Protein AF-A0A9P5HDM7-F1 (afdb_monomer)

Nearest PDB structures (foldseek):
  8rhn-assembly1_C  TM=4.130E-01  e=3.551E+00  Homo sapiens
  6kjv-assembly1_A  TM=4.583E-01  e=6.148E+00  Homo sapiens

Mean predicted aligned error: 11.59 Å

pLDDT: mean 70.24, std 13.49, range [31.69, 88.88]

Secondary structure (DSSP, 8-state):
---------HHHHHHHHHHHHHHHHHHHHHHHHHHHHGGGGSTTS-HHHHHHHIIIIIHHHHHHHHHHHHHHHHHHHHHHHHHHHHHHHH-----HHHHHHHHHHHHHHHHHHHTHHHHHHHHHHHHH-GGGHHHHHHHHHHHHHT-------

Radius of gyration: 20.77 Å; Cα contacts (8 Å, |Δi|>4): 101; chains: 1; bounding box: 46×22×73 Å

Sequence (153 aa):
MSSNQSLSQPRGLARALIPVLSTSLNVGMALGGYVTTLSFADVEYPGPAIAVWFRGFFKPGFIAVTTLGSLTLGSGLYLSYSERQRSRTKGQTGSNTASWLALAGVAFTVFHFSYGNQVLSIMDRIAADPDSAQGHMAEWINMHVCNFHAPKL

Solvent-accessible surface area (backbone atoms only — not comparable to full-atom values): 8505 Å² total; per-residue (Å²): 136,84,82,84,75,76,89,71,62,70,68,58,54,65,61,47,42,59,25,50,51,28,30,52,51,28,52,49,50,52,50,49,54,50,63,74,48,56,65,50,60,40,86,86,49,59,29,62,60,54,34,49,43,46,66,72,49,42,52,61,46,52,52,51,39,52,53,29,33,52,50,16,40,54,44,26,52,53,49,53,52,54,48,52,57,47,31,73,74,64,77,52,91,73,70,69,62,66,57,47,54,27,50,49,36,32,52,48,37,53,58,62,52,69,44,45,68,58,55,50,52,42,50,53,48,24,63,74,40,25,90,54,24,44,66,46,38,47,51,54,49,44,60,76,74,59,69,83,68,74,84,83,127

Organism: NCBI:txid595255

Structure (mmCIF, N/CA/C/O backbone):
data_AF-A0A9P5HDM7-F1
#
_entry.id   AF-A0A9P5HDM7-F1
#
loop_
_atom_site.group_PDB
_atom_site.id
_atom_site.type_symbol
_atom_site.label_atom_id
_atom_site.label_alt_id
_atom_site.label_comp_id
_atom_site.label_asym_id
_atom_site.label_entity_id
_atom_site.label_seq_id
_atom_site.pdbx_PDB_ins_code
_atom_site.Cartn_x
_atom_site.Cartn_y
_atom_site.Cartn_z
_atom_site.occupancy
_atom_site.B_iso_or_equiv
_atom_site.auth_seq_id
_atom_site.auth_comp_id
_atom_site.auth_asym_id
_atom_site.auth_atom_id
_atom_site.pdbx_PDB_model_num
ATOM 1 N N . MET A 1 1 ? -15.047 13.875 53.471 1.00 38.22 1 MET A N 1
ATOM 2 C CA . MET A 1 1 ? -15.083 12.445 53.096 1.00 38.22 1 MET A CA 1
ATOM 3 C C . MET A 1 1 ? -14.761 12.342 51.617 1.00 38.22 1 MET A C 1
ATOM 5 O O . MET A 1 1 ? -15.398 13.022 50.824 1.00 38.22 1 MET A O 1
ATOM 9 N N . SER A 1 2 ? -13.694 11.606 51.302 1.00 38.12 2 SER A N 1
ATOM 10 C CA . SER A 1 2 ? -13.031 11.565 49.997 1.00 38.12 2 SER A CA 1
ATOM 11 C C . SER A 1 2 ? -13.878 10.996 48.862 1.00 38.12 2 SER A C 1
ATOM 13 O O . SER A 1 2 ? -14.660 10.065 49.026 1.00 38.12 2 SER A O 1
ATOM 15 N N . SER A 1 3 ? -13.604 11.569 47.696 1.00 42.97 3 SER A N 1
ATOM 16 C CA . SER A 1 3 ? -13.902 11.158 46.329 1.00 42.97 3 SER A CA 1
ATOM 17 C C . SER A 1 3 ? -13.864 9.647 46.058 1.00 42.97 3 SER A C 1
ATOM 19 O O . SER A 1 3 ? -12.793 9.042 46.038 1.00 42.97 3 SER A O 1
ATOM 21 N N . ASN A 1 4 ? -15.009 9.074 45.681 1.00 39.81 4 ASN A N 1
ATOM 22 C CA . ASN A 1 4 ? -15.069 7.835 44.903 1.00 39.81 4 ASN A CA 1
ATOM 23 C C . ASN A 1 4 ? -14.878 8.171 43.414 1.00 39.81 4 ASN A C 1
ATOM 25 O O . ASN A 1 4 ? -15.837 8.242 42.646 1.00 39.81 4 ASN A O 1
ATOM 29 N N . GLN A 1 5 ? -13.630 8.403 42.996 1.00 41.22 5 GLN A N 1
ATOM 30 C CA . GLN A 1 5 ? -13.285 8.342 41.576 1.00 41.22 5 GLN A CA 1
ATOM 31 C C . GLN A 1 5 ? -13.327 6.873 41.142 1.00 41.22 5 GLN A C 1
ATOM 33 O O . GLN A 1 5 ? -12.431 6.083 41.425 1.00 41.22 5 GLN A O 1
ATOM 38 N N . SER A 1 6 ? -14.428 6.504 40.490 1.00 39.53 6 SER A N 1
ATOM 39 C CA . SER A 1 6 ? -14.627 5.216 39.829 1.00 39.53 6 SER A CA 1
ATOM 40 C C . SER A 1 6 ? -13.450 4.895 38.899 1.00 39.53 6 SER A C 1
ATOM 42 O O . SER A 1 6 ? -13.302 5.491 37.832 1.00 39.53 6 SER A O 1
ATOM 44 N N . LEU A 1 7 ? -12.650 3.902 39.293 1.00 43.38 7 LEU A N 1
ATOM 45 C CA . LEU A 1 7 ? -11.608 3.215 38.519 1.00 43.38 7 LEU A CA 1
ATOM 46 C C . LEU A 1 7 ? -12.198 2.433 37.323 1.00 43.38 7 LEU A C 1
ATOM 48 O O . LEU A 1 7 ? -12.041 1.220 37.194 1.00 43.38 7 LEU A O 1
ATOM 52 N N . SER A 1 8 ? -12.899 3.110 36.415 1.00 46.16 8 SER A N 1
ATOM 53 C CA . SER A 1 8 ? -13.502 2.503 35.217 1.00 46.16 8 SER A CA 1
ATOM 54 C C . SER A 1 8 ? -12.662 2.655 33.938 1.00 46.16 8 SER A C 1
ATOM 56 O O . SER A 1 8 ? -13.134 2.304 32.859 1.00 46.16 8 SER A O 1
ATOM 58 N N . GLN A 1 9 ? -11.412 3.121 34.031 1.00 52.66 9 GLN A N 1
ATOM 59 C CA . GLN A 1 9 ? -10.532 3.373 32.877 1.00 52.66 9 GLN A CA 1
ATOM 60 C C . GLN A 1 9 ? -9.751 2.176 32.272 1.00 52.66 9 GLN A C 1
ATOM 62 O O . GLN A 1 9 ? -9.543 2.198 31.057 1.00 52.66 9 GLN A O 1
ATOM 67 N N . PRO A 1 10 ? -9.351 1.098 32.983 1.00 52.34 10 PRO A N 1
ATOM 68 C CA . PRO A 1 10 ? -8.411 0.129 32.394 1.00 52.34 10 PRO A CA 1
ATOM 69 C C . PRO A 1 10 ? -9.029 -0.781 31.314 1.00 52.34 10 PRO A C 1
ATOM 71 O O . PRO A 1 10 ? -8.347 -1.211 30.387 1.00 52.34 10 PRO A O 1
ATOM 74 N N . ARG A 1 11 ? -10.341 -1.053 31.375 1.00 56.28 11 ARG A N 1
ATOM 75 C CA . ARG A 1 11 ? -11.011 -1.967 30.425 1.00 56.28 11 ARG A CA 1
ATOM 76 C C . ARG A 1 11 ? -11.300 -1.346 29.056 1.00 56.28 11 ARG A C 1
ATOM 78 O O . ARG A 1 11 ? -11.400 -2.089 28.086 1.00 56.28 11 ARG A O 1
ATOM 85 N N . GLY A 1 12 ? -11.478 -0.026 28.979 1.00 57.00 12 GLY A N 1
ATOM 86 C CA . GLY A 1 12 ? -11.703 0.673 27.707 1.00 57.00 12 GLY A CA 1
ATOM 87 C C . GLY A 1 12 ? -10.422 0.760 26.879 1.00 57.00 12 GLY A C 1
ATOM 88 O O . GLY A 1 12 ? -10.430 0.469 25.687 1.00 57.00 12 GLY A O 1
ATOM 89 N N . LEU A 1 13 ? -9.303 1.051 27.547 1.00 59.00 13 LEU A N 1
ATOM 90 C CA . LEU A 1 13 ? -7.994 1.203 26.915 1.00 59.00 13 LEU A CA 1
ATOM 91 C C . LEU A 1 13 ? -7.454 -0.133 26.377 1.00 59.00 13 LEU A C 1
ATOM 93 O O . LEU A 1 13 ? -7.018 -0.202 25.233 1.00 59.00 13 LEU A O 1
ATOM 97 N N . ALA A 1 14 ? -7.600 -1.222 27.142 1.00 63.47 14 ALA A N 1
ATOM 98 C CA . ALA A 1 14 ? -7.238 -2.570 26.689 1.00 63.47 14 ALA A CA 1
ATOM 99 C C . ALA A 1 14 ? -8.057 -3.042 25.471 1.00 63.47 14 ALA A C 1
ATOM 101 O O . ALA A 1 14 ? -7.555 -3.777 24.626 1.00 63.47 14 ALA A O 1
ATOM 102 N N . ARG A 1 15 ? -9.319 -2.609 25.361 1.00 64.12 15 ARG A N 1
ATOM 103 C CA . ARG A 1 15 ? -10.204 -2.954 24.241 1.00 64.12 15 ARG A CA 1
ATOM 104 C C . ARG A 1 15 ? -9.876 -2.176 22.973 1.00 64.12 15 ARG A C 1
ATOM 106 O O . ARG A 1 15 ? -9.882 -2.759 21.898 1.00 64.12 15 ARG A O 1
ATOM 113 N N . ALA A 1 16 ? -9.558 -0.890 23.096 1.00 65.88 16 ALA A N 1
ATOM 114 C CA . ALA A 1 16 ? -9.182 -0.054 21.958 1.00 65.88 16 ALA A CA 1
ATOM 115 C C . ALA A 1 16 ? -7.765 -0.349 21.429 1.00 65.88 16 ALA A C 1
ATOM 117 O O . ALA A 1 16 ? -7.443 0.043 20.311 1.00 65.88 16 ALA A O 1
ATOM 118 N N . LEU A 1 17 ? -6.931 -1.062 22.194 1.00 74.44 17 LEU A N 1
ATOM 119 C CA . LEU A 1 17 ? -5.529 -1.300 21.855 1.00 74.44 17 LEU A CA 1
ATOM 120 C C . LEU A 1 17 ? -5.345 -2.043 20.523 1.00 74.44 17 LEU A C 1
ATOM 122 O O . LEU A 1 17 ? -4.549 -1.610 19.699 1.00 74.44 17 LEU A O 1
ATOM 126 N N . ILE A 1 18 ? -6.088 -3.129 20.285 1.00 74.19 18 ILE A N 1
ATOM 127 C CA . ILE A 1 18 ? -5.939 -3.934 19.058 1.00 74.19 18 ILE A CA 1
ATOM 128 C C . ILE A 1 18 ? -6.353 -3.143 17.803 1.00 74.19 18 ILE A C 1
ATOM 130 O O . ILE A 1 18 ? -5.556 -3.092 16.862 1.00 74.19 18 ILE A O 1
ATOM 134 N N . PRO A 1 19 ? -7.528 -2.481 17.752 1.00 67.44 19 PRO A N 1
ATOM 135 C CA . PRO A 1 19 ? -7.877 -1.633 16.614 1.00 67.44 19 PRO A CA 1
ATOM 136 C C . PRO A 1 19 ? -6.886 -0.498 16.398 1.00 67.44 19 PRO A C 1
ATOM 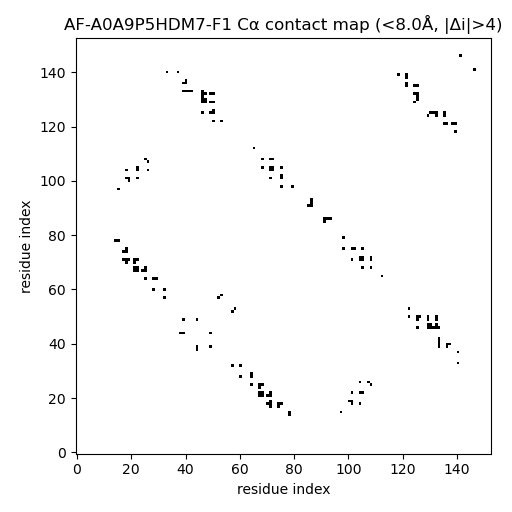138 O O . PRO A 1 19 ? -6.515 -0.237 15.261 1.00 67.44 19 PRO A O 1
ATOM 141 N N . VAL A 1 20 ? -6.432 0.161 17.469 1.00 71.31 20 VAL A N 1
ATOM 142 C CA . VAL A 1 20 ? -5.493 1.284 17.360 1.00 71.31 20 VAL A CA 1
ATOM 143 C C . VAL A 1 20 ? -4.138 0.811 16.842 1.00 71.31 20 VAL A C 1
ATOM 145 O O . VAL A 1 20 ? -3.624 1.397 15.897 1.00 71.31 20 VAL A O 1
ATOM 148 N N . LEU A 1 21 ? -3.571 -0.265 17.394 1.00 78.38 21 LEU A N 1
ATOM 149 C CA . LEU A 1 21 ? -2.285 -0.797 16.937 1.00 78.38 21 LEU A CA 1
ATOM 150 C C . LEU A 1 21 ? -2.367 -1.325 15.507 1.00 78.38 21 LEU A C 1
ATOM 152 O O . LEU A 1 21 ? -1.510 -0.992 14.696 1.00 78.38 21 LEU A O 1
ATOM 156 N N . SER A 1 22 ? -3.399 -2.109 15.183 1.00 70.31 22 SER A N 1
ATOM 157 C CA . SER A 1 22 ? -3.572 -2.627 13.823 1.00 70.31 22 SER A CA 1
ATOM 158 C C . SER A 1 22 ? -3.761 -1.492 12.816 1.00 70.31 22 SER A C 1
ATOM 160 O O . SER A 1 22 ? -3.079 -1.494 11.799 1.00 70.31 22 SER A O 1
ATOM 162 N N . THR A 1 23 ? -4.573 -0.476 13.135 1.00 70.00 23 THR A N 1
ATOM 163 C CA . THR A 1 23 ? -4.765 0.707 12.277 1.00 70.00 23 THR A CA 1
ATOM 164 C C . THR A 1 23 ? -3.456 1.464 12.081 1.00 70.00 23 THR A C 1
ATOM 166 O O . THR A 1 23 ? -3.076 1.743 10.948 1.00 70.00 23 THR A O 1
ATOM 169 N N . SER A 1 24 ? -2.748 1.777 13.169 1.00 75.12 24 SER A N 1
ATOM 170 C CA . SER A 1 24 ? -1.496 2.536 13.115 1.00 75.12 24 SER A CA 1
ATOM 171 C C . SER A 1 24 ? -0.409 1.797 12.340 1.00 75.12 24 SER A C 1
ATOM 173 O O . SER A 1 24 ? 0.287 2.410 11.536 1.00 75.12 24 SER A O 1
ATOM 175 N N . LEU A 1 25 ? -0.279 0.481 12.535 1.00 78.75 25 LEU A N 1
ATOM 176 C CA . LEU A 1 25 ? 0.659 -0.344 11.774 1.00 78.75 25 LEU A CA 1
ATOM 177 C C . LEU A 1 25 ? 0.253 -0.436 10.298 1.00 78.75 25 LEU A C 1
ATOM 179 O O . LEU A 1 25 ? 1.116 -0.346 9.428 1.00 78.75 25 LEU A O 1
ATOM 183 N N . ASN A 1 26 ? -1.045 -0.564 10.011 1.00 73.25 26 ASN A N 1
ATOM 184 C CA . ASN A 1 26 ? -1.562 -0.630 8.648 1.00 73.25 26 ASN A CA 1
ATOM 185 C C . ASN A 1 26 ? -1.269 0.667 7.872 1.00 73.25 26 ASN A C 1
ATOM 187 O O . ASN A 1 26 ? -0.684 0.634 6.792 1.00 73.25 26 ASN A O 1
ATOM 191 N N . VAL A 1 27 ? -1.596 1.821 8.466 1.00 74.44 27 VAL A N 1
ATOM 192 C CA . VAL A 1 27 ? -1.316 3.149 7.897 1.00 74.44 27 VAL A CA 1
ATOM 193 C C . VAL A 1 27 ? 0.189 3.391 7.780 1.00 74.44 27 VAL A C 1
ATOM 195 O O . VAL A 1 27 ? 0.661 3.847 6.741 1.00 74.44 27 VAL A O 1
ATOM 198 N N . GLY A 1 28 ? 0.956 3.064 8.823 1.00 78.19 28 GLY A N 1
ATOM 199 C CA . GLY A 1 28 ? 2.402 3.270 8.850 1.00 78.19 28 GLY A CA 1
ATOM 200 C C . GLY A 1 28 ? 3.134 2.483 7.764 1.00 78.19 28 GLY A C 1
ATOM 201 O O . GLY A 1 28 ? 3.975 3.046 7.068 1.00 78.19 28 GLY A O 1
ATOM 202 N N . MET A 1 29 ? 2.787 1.208 7.564 1.00 77.38 29 MET A N 1
ATOM 203 C CA . MET A 1 29 ? 3.384 0.403 6.493 1.00 77.38 29 MET A CA 1
ATOM 204 C C . MET A 1 29 ? 2.968 0.883 5.102 1.00 77.38 29 MET A C 1
ATOM 206 O O . MET A 1 29 ? 3.816 0.924 4.213 1.00 77.38 29 MET A O 1
ATOM 210 N N . ALA A 1 30 ? 1.711 1.294 4.912 1.00 76.19 30 ALA A N 1
ATOM 211 C CA . ALA A 1 30 ? 1.257 1.860 3.642 1.00 76.19 30 ALA A CA 1
ATOM 212 C C . ALA A 1 30 ? 2.019 3.153 3.287 1.00 76.19 30 ALA A C 1
ATOM 214 O O . ALA A 1 30 ? 2.514 3.297 2.169 1.00 76.19 30 ALA A O 1
ATOM 215 N N . LEU A 1 31 ? 2.186 4.062 4.255 1.00 79.00 31 LEU A N 1
ATOM 216 C CA . LEU A 1 31 ? 2.977 5.286 4.084 1.00 79.00 31 LEU A CA 1
ATOM 217 C C . LEU A 1 31 ? 4.458 4.986 3.836 1.00 79.00 31 LEU A C 1
ATOM 219 O O . LEU A 1 31 ? 5.066 5.603 2.966 1.00 79.00 31 LEU A O 1
ATOM 223 N N . GLY A 1 32 ? 5.040 4.033 4.567 1.00 79.31 32 GLY A N 1
ATOM 224 C CA . GLY A 1 32 ? 6.428 3.614 4.367 1.00 79.31 32 GLY A CA 1
ATOM 225 C C . GLY A 1 32 ? 6.664 3.044 2.967 1.00 79.31 32 GLY A C 1
ATOM 226 O O . GLY A 1 32 ? 7.621 3.432 2.295 1.00 79.31 32 GLY A O 1
ATOM 227 N N . GLY A 1 33 ? 5.757 2.187 2.491 1.00 78.56 33 GLY A N 1
ATOM 228 C CA . GLY A 1 33 ? 5.767 1.684 1.116 1.00 78.56 33 GLY A CA 1
ATOM 229 C C . GLY A 1 33 ? 5.724 2.824 0.099 1.00 78.56 33 GLY A C 1
ATOM 230 O O . GLY A 1 33 ? 6.560 2.876 -0.791 1.00 78.56 33 GLY A O 1
ATOM 231 N N . TYR A 1 34 ? 4.834 3.797 0.294 1.00 76.62 34 TYR A N 1
ATOM 232 C CA . TYR A 1 34 ? 4.743 4.972 -0.572 1.00 76.62 34 TYR A CA 1
ATOM 233 C C . TYR A 1 34 ? 6.031 5.802 -0.614 1.00 76.62 34 TYR A C 1
ATOM 235 O O . TYR A 1 34 ? 6.589 6.029 -1.688 1.00 76.62 34 TYR A O 1
ATOM 243 N N . VAL A 1 35 ? 6.554 6.199 0.548 1.00 79.56 35 VAL A N 1
ATOM 244 C CA . VAL A 1 35 ? 7.764 7.031 0.635 1.00 79.56 35 VAL A CA 1
ATOM 245 C C . VAL A 1 35 ? 8.971 6.338 0.003 1.00 79.56 35 VAL A C 1
ATOM 247 O O . VAL A 1 35 ? 9.741 6.983 -0.703 1.00 79.56 35 VAL A O 1
ATOM 250 N N . THR A 1 36 ? 9.123 5.027 0.207 1.00 78.44 36 THR A N 1
ATOM 251 C CA . THR A 1 36 ? 10.251 4.260 -0.356 1.00 78.44 36 THR A CA 1
ATOM 252 C C . THR A 1 36 ? 10.207 4.129 -1.877 1.00 78.44 36 THR A C 1
ATOM 254 O O . THR A 1 36 ? 11.251 3.959 -2.497 1.00 78.44 36 THR A O 1
ATOM 257 N N . THR A 1 37 ? 9.027 4.251 -2.482 1.00 78.69 37 THR A N 1
ATOM 258 C CA . THR A 1 37 ? 8.838 4.155 -3.938 1.00 78.69 37 THR A CA 1
ATOM 259 C C . THR A 1 37 ? 8.835 5.494 -4.671 1.00 78.69 37 THR A C 1
ATOM 261 O O . THR A 1 37 ? 8.829 5.499 -5.899 1.00 78.69 37 THR A O 1
ATOM 264 N N . LEU A 1 38 ? 8.853 6.631 -3.965 1.00 78.06 38 LEU A N 1
ATOM 265 C CA . LEU A 1 38 ? 8.826 7.960 -4.596 1.00 78.06 38 LEU A CA 1
ATOM 266 C C . LEU A 1 38 ? 9.985 8.169 -5.578 1.00 78.06 38 LEU A C 1
ATOM 268 O O . LEU A 1 38 ? 9.797 8.740 -6.647 1.00 78.06 38 LEU A O 1
ATOM 272 N N . SER A 1 39 ? 11.171 7.669 -5.237 1.00 79.62 39 SER A N 1
ATOM 273 C CA . SER A 1 39 ? 12.368 7.746 -6.079 1.00 79.62 39 SER A CA 1
ATOM 274 C C . SER A 1 39 ? 12.272 6.917 -7.361 1.00 79.62 39 SER A C 1
ATOM 276 O O . SER A 1 39 ? 13.024 7.169 -8.294 1.00 79.62 39 SER A O 1
ATOM 278 N N . PHE A 1 40 ? 11.341 5.965 -7.457 1.00 83.00 40 PHE A N 1
ATOM 279 C CA . PHE A 1 40 ? 11.134 5.179 -8.680 1.00 83.00 40 PHE A CA 1
ATOM 280 C C . PHE A 1 40 ? 10.393 5.955 -9.777 1.00 83.00 40 PHE A C 1
ATOM 282 O O . PHE A 1 40 ? 10.258 5.453 -10.890 1.00 83.00 40 PHE A O 1
ATOM 289 N N . ALA A 1 41 ? 9.906 7.163 -9.475 1.00 71.62 41 ALA A N 1
ATOM 290 C CA . ALA A 1 41 ? 9.402 8.091 -10.482 1.00 71.62 41 ALA A CA 1
ATOM 291 C C . ALA A 1 41 ? 10.527 8.744 -11.304 1.00 71.62 41 ALA A C 1
ATOM 293 O O . ALA A 1 41 ? 10.247 9.341 -12.343 1.00 71.62 41 ALA A O 1
ATOM 294 N N . ASP A 1 42 ? 11.777 8.661 -10.840 1.00 79.00 42 ASP A N 1
ATOM 295 C CA . ASP A 1 42 ? 12.931 9.170 -11.568 1.00 79.00 42 ASP A CA 1
ATOM 296 C C . ASP A 1 42 ? 13.233 8.278 -12.782 1.00 79.00 42 ASP A C 1
ATOM 298 O O . ASP A 1 42 ? 13.375 7.058 -12.663 1.00 79.00 42 ASP A O 1
ATOM 302 N N . VAL A 1 43 ? 13.338 8.899 -13.957 1.00 76.88 43 VAL A N 1
ATOM 303 C CA . VAL A 1 43 ? 13.659 8.221 -15.221 1.00 76.88 43 VAL A CA 1
ATOM 304 C C . VAL A 1 43 ? 15.076 7.656 -15.239 1.00 76.88 43 VAL A C 1
ATOM 306 O O . VAL A 1 43 ? 15.350 6.733 -16.002 1.00 76.88 43 VAL A O 1
ATOM 309 N N . GLU A 1 44 ? 15.965 8.170 -14.387 1.00 83.00 44 GLU A N 1
ATOM 310 C CA . GLU A 1 44 ? 17.321 7.650 -14.223 1.00 83.00 44 GLU A CA 1
ATOM 311 C C . GLU A 1 44 ? 17.356 6.364 -13.382 1.00 83.00 44 GLU A C 1
ATOM 313 O O . GLU A 1 44 ? 18.342 5.621 -13.416 1.00 83.00 44 GLU A O 1
ATOM 318 N N . TYR A 1 45 ? 16.282 6.056 -12.643 1.00 81.88 45 TYR A N 1
ATOM 319 C CA . TYR A 1 45 ? 16.216 4.843 -11.837 1.00 81.88 45 TYR A CA 1
ATOM 320 C C . TYR A 1 45 ? 15.972 3.620 -12.733 1.00 81.88 45 TYR A C 1
ATOM 322 O O . TYR A 1 45 ? 14.994 3.602 -13.476 1.00 81.88 45 TYR A O 1
ATOM 330 N N . PRO A 1 46 ? 16.793 2.558 -12.679 1.00 85.81 46 PRO A N 1
ATOM 331 C CA . PRO A 1 46 ? 16.666 1.434 -13.602 1.00 85.81 46 PRO A CA 1
ATOM 332 C C . PRO A 1 46 ? 15.394 0.612 -13.346 1.00 85.81 46 PRO A C 1
ATOM 334 O O . PRO A 1 46 ? 15.190 0.067 -12.258 1.00 85.81 46 PRO A O 1
ATOM 337 N N . GLY A 1 47 ? 14.579 0.440 -14.388 1.00 84.62 47 GLY A N 1
ATOM 338 C CA . GLY A 1 47 ? 13.334 -0.336 -14.362 1.00 84.62 47 GLY A CA 1
ATOM 339 C C . GLY A 1 47 ? 13.463 -1.768 -13.811 1.00 84.62 47 GLY A C 1
ATOM 340 O O . GLY A 1 47 ? 12.660 -2.170 -12.963 1.00 84.62 47 GLY A O 1
ATOM 341 N N . PRO A 1 48 ? 14.519 -2.533 -14.154 1.00 87.50 48 PRO A N 1
ATOM 342 C CA . PRO A 1 48 ? 14.763 -3.843 -13.550 1.00 87.50 48 PRO A CA 1
ATOM 343 C C . PRO A 1 48 ? 14.921 -3.819 -12.021 1.00 87.50 48 PRO A C 1
ATOM 345 O O . PRO A 1 48 ? 14.489 -4.756 -11.347 1.00 87.50 48 PRO A O 1
ATOM 348 N N . ALA A 1 49 ? 15.491 -2.753 -11.444 1.00 84.88 49 ALA A N 1
ATOM 349 C CA . ALA A 1 49 ? 15.607 -2.616 -9.990 1.00 84.88 49 ALA A CA 1
ATOM 350 C C . ALA A 1 49 ? 14.238 -2.377 -9.336 1.00 84.88 49 ALA A C 1
ATOM 352 O O . ALA A 1 49 ? 13.954 -2.943 -8.278 1.00 84.88 49 ALA A O 1
ATOM 353 N N . ILE A 1 50 ? 13.362 -1.620 -10.006 1.00 84.31 50 ILE A N 1
ATOM 354 C CA . ILE A 1 50 ? 11.965 -1.421 -9.598 1.00 84.31 50 ILE A CA 1
ATOM 355 C C . ILE A 1 50 ? 11.238 -2.776 -9.584 1.00 84.31 50 ILE A C 1
ATOM 357 O O . ILE A 1 50 ? 10.628 -3.148 -8.580 1.00 84.31 50 ILE A O 1
ATOM 361 N N . ALA A 1 51 ? 11.373 -3.577 -10.646 1.00 84.69 51 ALA A N 1
ATOM 362 C CA . ALA A 1 51 ? 10.759 -4.905 -10.731 1.00 84.69 51 ALA A CA 1
ATOM 363 C C . ALA A 1 51 ? 11.247 -5.869 -9.626 1.00 84.69 51 ALA A C 1
ATOM 365 O O . ALA A 1 51 ? 10.444 -6.600 -9.030 1.00 84.69 51 ALA A O 1
ATOM 366 N N . VAL A 1 52 ? 12.548 -5.857 -9.309 1.00 86.06 52 VAL A N 1
ATOM 367 C CA . VAL A 1 52 ? 13.120 -6.639 -8.197 1.00 86.06 52 VAL A CA 1
ATOM 368 C C . VAL A 1 52 ? 12.553 -6.181 -6.857 1.00 86.06 52 VAL A C 1
ATOM 370 O O . VAL A 1 52 ? 12.164 -7.023 -6.045 1.00 86.06 52 VAL A O 1
ATOM 373 N N . TRP A 1 53 ? 12.442 -4.871 -6.635 1.00 85.31 53 TRP A N 1
ATOM 374 C CA . TRP A 1 53 ? 11.852 -4.333 -5.415 1.00 85.31 53 TRP A CA 1
ATOM 375 C C . TRP A 1 53 ? 10.390 -4.769 -5.251 1.00 85.31 53 TRP A C 1
ATOM 377 O O . TRP A 1 53 ? 10.006 -5.257 -4.185 1.00 85.31 53 TRP A O 1
ATOM 387 N N . PHE A 1 54 ? 9.580 -4.711 -6.315 1.00 79.56 54 PHE A N 1
ATOM 388 C CA . PHE A 1 54 ? 8.185 -5.160 -6.250 1.00 79.56 54 PHE A CA 1
ATOM 389 C C . PHE A 1 54 ? 8.053 -6.653 -5.942 1.00 79.56 54 PHE A C 1
ATOM 391 O O . PHE A 1 54 ? 7.191 -7.068 -5.161 1.00 79.56 54 PHE A O 1
ATOM 398 N N . ARG A 1 55 ? 8.917 -7.486 -6.525 1.00 77.88 55 ARG A N 1
ATOM 399 C CA . ARG A 1 55 ? 8.911 -8.925 -6.240 1.00 77.88 55 ARG A CA 1
ATOM 400 C C . ARG A 1 55 ? 9.388 -9.239 -4.822 1.00 77.88 55 ARG A C 1
ATOM 402 O O . ARG A 1 55 ? 8.763 -10.063 -4.161 1.00 77.88 55 ARG A O 1
ATOM 409 N N . GLY A 1 56 ? 10.471 -8.606 -4.377 1.00 76.06 56 GLY A N 1
ATOM 410 C CA . GLY A 1 56 ? 11.146 -8.931 -3.118 1.00 76.06 56 GLY A CA 1
ATOM 411 C C . GLY A 1 56 ? 10.544 -8.270 -1.879 1.00 76.06 56 GLY A C 1
ATOM 412 O O . GLY A 1 56 ? 10.496 -8.893 -0.824 1.00 76.06 56 GLY A O 1
ATOM 413 N N . PHE A 1 57 ? 10.060 -7.034 -2.001 1.00 71.94 57 PHE A N 1
ATOM 414 C CA . PHE A 1 57 ? 9.631 -6.216 -0.863 1.00 71.94 57 PHE A CA 1
ATOM 415 C C . PHE A 1 57 ? 8.141 -5.888 -0.899 1.00 71.94 57 PHE A C 1
ATOM 417 O O . PHE A 1 57 ? 7.467 -5.993 0.128 1.00 71.94 57 PHE A O 1
ATOM 424 N N . PHE A 1 58 ? 7.592 -5.571 -2.073 1.00 73.19 58 PHE A N 1
ATOM 425 C CA . PHE A 1 58 ? 6.185 -5.190 -2.159 1.00 73.19 58 PHE A CA 1
ATOM 426 C C . PHE A 1 58 ? 5.231 -6.363 -1.924 1.00 73.19 58 PHE A C 1
ATOM 428 O O . PHE A 1 58 ? 4.293 -6.209 -1.153 1.00 73.19 58 PHE A O 1
ATOM 435 N N . LYS A 1 59 ? 5.443 -7.544 -2.529 1.00 72.06 59 LYS A N 1
ATOM 436 C CA . LYS A 1 59 ? 4.535 -8.696 -2.323 1.00 72.06 59 LYS A CA 1
ATOM 437 C C . LYS A 1 59 ? 4.393 -9.092 -0.841 1.00 72.06 59 LYS A C 1
ATOM 439 O O . LYS A 1 59 ? 3.255 -9.190 -0.376 1.00 72.06 59 LYS A O 1
ATOM 444 N N . PRO A 1 60 ? 5.484 -9.273 -0.069 1.00 76.94 60 PRO A N 1
ATOM 445 C CA . PRO A 1 60 ? 5.377 -9.509 1.371 1.00 76.94 60 PRO A CA 1
ATOM 446 C C . PRO A 1 60 ? 4.709 -8.347 2.118 1.00 76.94 60 PRO A C 1
ATOM 448 O O . PRO A 1 60 ? 3.868 -8.582 2.986 1.00 76.94 60 PRO A O 1
ATOM 451 N N . GLY A 1 61 ? 5.032 -7.100 1.750 1.00 74.12 61 GLY A N 1
ATOM 452 C CA . GLY A 1 61 ? 4.406 -5.904 2.315 1.00 74.12 61 GLY A CA 1
ATOM 453 C C . GLY A 1 61 ? 2.895 -5.869 2.084 1.00 74.12 61 GLY A C 1
ATOM 454 O O . GLY A 1 61 ? 2.134 -5.677 3.026 1.00 74.12 61 GLY A O 1
ATOM 455 N N . PHE A 1 62 ? 2.440 -6.155 0.866 1.00 74.81 62 PHE A N 1
ATOM 456 C CA . PHE A 1 62 ? 1.028 -6.213 0.503 1.00 74.81 62 PHE A CA 1
ATOM 457 C C . PHE A 1 62 ? 0.270 -7.247 1.341 1.00 74.81 62 PHE A C 1
ATOM 459 O O . PHE A 1 62 ? -0.805 -6.951 1.860 1.00 74.81 62 PHE A O 1
ATOM 466 N N . ILE A 1 63 ? 0.846 -8.436 1.549 1.00 79.06 63 ILE A N 1
ATOM 467 C CA . ILE A 1 63 ? 0.264 -9.468 2.422 1.00 79.06 63 ILE A CA 1
ATOM 468 C C . ILE A 1 63 ? 0.169 -8.966 3.871 1.00 79.06 63 ILE A C 1
ATOM 470 O O . ILE A 1 63 ? -0.867 -9.146 4.517 1.00 79.06 63 ILE A O 1
ATOM 474 N N . ALA A 1 64 ? 1.218 -8.317 4.382 1.00 76.06 64 ALA A N 1
ATOM 475 C CA . ALA A 1 64 ? 1.248 -7.787 5.743 1.00 76.06 64 ALA A CA 1
ATOM 476 C C . ALA A 1 64 ? 0.195 -6.686 5.958 1.00 76.06 64 ALA A C 1
ATOM 478 O O . ALA A 1 64 ? -0.598 -6.776 6.896 1.00 76.06 64 ALA A O 1
ATOM 479 N N . VAL A 1 65 ? 0.130 -5.694 5.062 1.00 72.00 65 VAL A N 1
ATOM 480 C CA . VAL A 1 65 ? -0.875 -4.617 5.095 1.00 72.00 65 VAL A CA 1
ATOM 481 C C . VAL A 1 65 ? -2.275 -5.240 4.971 1.00 72.00 65 VAL A C 1
ATOM 483 O O . VAL A 1 65 ? -3.161 -4.900 5.746 1.00 72.00 65 VAL A O 1
ATOM 486 N N . THR A 1 66 ? -2.496 -6.219 4.079 1.00 73.75 66 THR A N 1
ATOM 487 C CA . THR A 1 66 ? -3.815 -6.883 3.908 1.00 73.75 66 THR A CA 1
ATOM 488 C C . THR A 1 66 ? -4.253 -7.621 5.169 1.00 73.75 66 THR A C 1
ATOM 490 O O . THR A 1 66 ? -5.415 -7.548 5.584 1.00 73.75 66 THR A O 1
ATOM 493 N N . THR A 1 67 ? -3.314 -8.310 5.816 1.00 79.25 67 THR A N 1
ATOM 494 C CA . THR A 1 67 ? -3.561 -9.041 7.063 1.00 79.25 67 THR A CA 1
ATOM 495 C C . THR A 1 67 ? -3.915 -8.076 8.191 1.00 79.25 67 THR A C 1
ATOM 497 O O . THR A 1 67 ? -4.919 -8.268 8.879 1.00 79.25 67 THR A O 1
ATOM 500 N N . LEU A 1 68 ? -3.139 -7.000 8.357 1.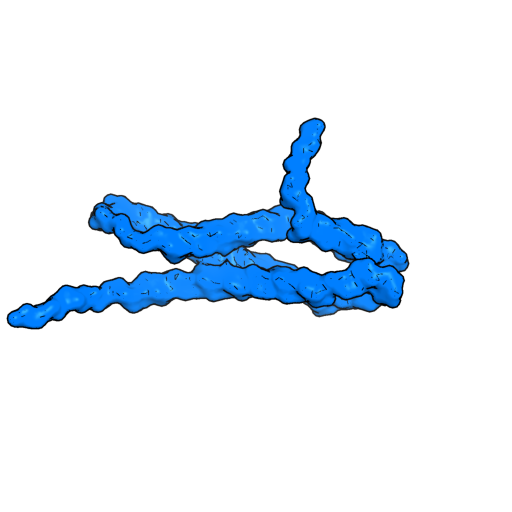00 74.81 68 LEU A N 1
ATOM 501 C CA . LEU A 1 68 ? -3.419 -5.974 9.360 1.00 74.81 68 LEU A CA 1
ATOM 502 C C . LEU A 1 68 ? -4.728 -5.245 9.084 1.00 74.81 68 LEU A C 1
ATOM 504 O O . LEU A 1 68 ? -5.507 -5.059 10.010 1.00 74.81 68 LEU A O 1
ATOM 508 N N . GLY A 1 69 ? -5.008 -4.904 7.828 1.00 70.44 69 GLY A N 1
ATOM 509 C CA . GLY A 1 69 ? -6.275 -4.320 7.414 1.00 70.44 69 GLY A CA 1
ATOM 510 C C . GLY A 1 69 ? -7.462 -5.211 7.770 1.00 70.44 69 GLY A C 1
ATOM 511 O O . GLY A 1 69 ? -8.433 -4.745 8.363 1.00 70.44 69 GLY A O 1
ATOM 512 N N . SER A 1 70 ? -7.364 -6.514 7.505 1.00 77.25 70 SER A N 1
ATOM 513 C CA . SER A 1 70 ? -8.398 -7.488 7.881 1.00 77.25 70 SER A CA 1
ATOM 514 C C . SER A 1 70 ? -8.602 -7.547 9.400 1.00 77.25 70 SER A C 1
ATOM 516 O O . SER A 1 70 ? -9.739 -7.572 9.876 1.00 77.25 70 SER A O 1
ATOM 518 N N . LEU A 1 71 ? -7.515 -7.498 10.178 1.00 76.81 71 LEU A N 1
ATOM 519 C CA . LEU A 1 71 ? -7.570 -7.430 11.641 1.00 76.81 71 LEU A CA 1
ATOM 520 C C . LEU A 1 71 ? -8.176 -6.111 12.138 1.00 76.81 71 LEU A C 1
ATOM 522 O O . LEU A 1 71 ? -8.988 -6.127 13.0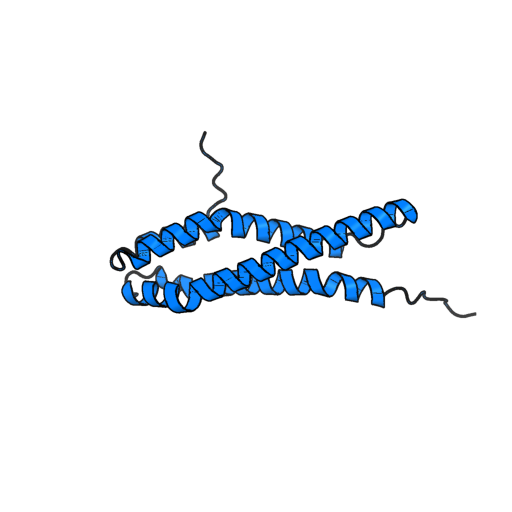64 1.00 76.81 71 LEU A O 1
ATOM 526 N N . THR A 1 72 ? -7.835 -4.977 11.525 1.00 70.25 72 THR A N 1
ATOM 527 C CA . THR A 1 72 ? -8.421 -3.662 11.818 1.00 70.25 72 THR A CA 1
ATOM 528 C C . THR A 1 72 ? -9.919 -3.660 11.542 1.00 70.25 72 THR A C 1
ATOM 530 O O . THR A 1 72 ? -10.696 -3.245 12.401 1.00 70.25 72 THR A O 1
ATOM 533 N N . LEU A 1 73 ? -10.338 -4.188 10.390 1.00 70.75 73 LEU A N 1
ATOM 534 C CA . LEU A 1 73 ? -11.744 -4.313 10.016 1.00 70.75 73 LEU A CA 1
ATOM 535 C C . LEU A 1 73 ? -12.507 -5.193 11.003 1.00 70.75 73 LEU A C 1
ATOM 537 O O . LEU A 1 73 ? -13.500 -4.752 11.581 1.00 70.75 73 LEU A O 1
ATOM 541 N N . GLY A 1 74 ? -12.024 -6.413 11.241 1.00 75.19 74 GLY A N 1
ATOM 542 C CA . GLY A 1 74 ? -12.678 -7.363 12.136 1.00 75.19 74 GLY A CA 1
ATOM 543 C C . GLY A 1 74 ? -12.766 -6.847 13.573 1.00 75.19 74 GLY A C 1
ATOM 544 O O . GLY A 1 74 ? -13.841 -6.866 14.176 1.00 75.19 74 GLY A O 1
ATOM 545 N N . SER A 1 75 ? -11.659 -6.332 14.118 1.00 72.69 75 SER A N 1
ATOM 546 C CA . SER A 1 75 ? -11.620 -5.820 15.493 1.00 72.69 75 SER A CA 1
ATOM 547 C C . SER A 1 75 ? -12.425 -4.530 15.663 1.00 72.69 75 SER A C 1
ATOM 549 O O . SER A 1 75 ? -13.150 -4.400 16.649 1.00 72.69 75 SER A O 1
ATOM 551 N N . GLY A 1 76 ? -12.365 -3.610 14.696 1.00 68.19 76 GLY A N 1
ATOM 552 C CA . GLY A 1 76 ? -13.133 -2.366 14.696 1.00 68.19 76 GLY A CA 1
ATOM 553 C C . GLY A 1 76 ? -14.641 -2.606 14.615 1.00 68.19 76 GLY A C 1
ATOM 554 O O . GLY A 1 76 ? -15.397 -2.040 15.408 1.00 68.19 76 GLY A O 1
ATOM 555 N N . LEU A 1 77 ? -15.087 -3.496 13.720 1.00 72.56 77 LEU A N 1
ATOM 556 C CA . LEU A 1 77 ? -16.499 -3.875 13.600 1.00 72.56 77 LEU A CA 1
ATOM 557 C C . LEU A 1 77 ? -17.006 -4.586 14.858 1.00 72.56 77 LEU A C 1
ATOM 559 O O . LEU A 1 77 ? -18.078 -4.246 15.363 1.00 72.56 77 LEU A O 1
ATOM 563 N N . TYR A 1 78 ? -16.227 -5.525 15.401 1.00 74.50 78 TYR A N 1
ATOM 564 C CA . TYR A 1 78 ? -16.570 -6.221 16.640 1.00 74.50 78 TYR A CA 1
ATOM 565 C C . TYR A 1 78 ? -16.723 -5.249 17.817 1.00 74.50 78 TYR A C 1
ATOM 567 O O . TYR A 1 78 ? -17.713 -5.304 18.551 1.00 74.50 78 TYR A O 1
ATOM 575 N N . LEU A 1 79 ? -15.780 -4.315 17.976 1.00 70.75 79 LEU A N 1
ATOM 576 C CA . LEU A 1 79 ? -15.836 -3.318 19.041 1.00 70.75 79 LEU A CA 1
ATOM 577 C C . LEU A 1 79 ? -17.018 -2.374 18.885 1.00 70.75 79 LEU A C 1
ATOM 579 O O . LEU A 1 79 ? -17.774 -2.223 19.845 1.00 70.75 79 LEU A O 1
ATOM 583 N N . SER A 1 80 ? -17.245 -1.844 17.682 1.00 68.00 80 SER A N 1
ATOM 584 C CA . SER A 1 80 ? -18.391 -0.977 17.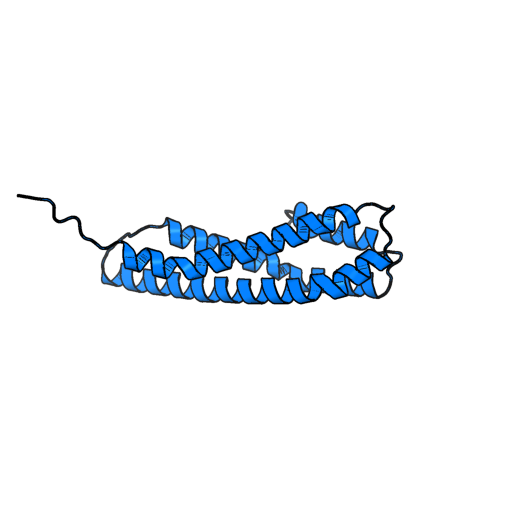397 1.00 68.00 80 SER A CA 1
ATOM 585 C C . SER A 1 80 ? -19.726 -1.679 17.677 1.00 68.00 80 SER A C 1
ATOM 587 O O . SER A 1 80 ? -20.623 -1.105 18.301 1.00 68.00 80 SER A O 1
ATOM 589 N N . TYR A 1 81 ? -19.855 -2.954 17.294 1.00 71.56 81 TYR A N 1
ATOM 590 C CA . TYR A 1 81 ? -21.043 -3.754 17.587 1.00 71.56 81 TYR A CA 1
ATOM 591 C C . TYR A 1 81 ? -21.228 -3.981 19.096 1.00 71.56 81 TYR A C 1
ATOM 593 O O . TYR A 1 81 ? -22.327 -3.796 19.628 1.00 71.56 81 TYR A O 1
ATOM 601 N N . SER A 1 82 ? -20.147 -4.322 19.806 1.00 71.12 82 SER A N 1
ATOM 602 C CA . SER A 1 82 ? -20.173 -4.558 21.254 1.00 71.12 82 SER A CA 1
ATOM 603 C C . SER A 1 82 ? -20.508 -3.295 22.060 1.00 71.12 82 SER A C 1
ATOM 605 O O . SER A 1 82 ? -21.245 -3.365 23.047 1.00 71.12 82 SER A O 1
ATOM 607 N N . GLU A 1 83 ? -20.025 -2.125 21.627 1.00 68.75 83 GLU A N 1
ATOM 608 C CA . GLU A 1 83 ? -20.354 -0.833 22.231 1.00 68.75 83 GLU A CA 1
ATOM 609 C C . GLU A 1 83 ? -21.807 -0.454 21.967 1.00 68.75 83 GLU A C 1
ATOM 611 O O . GLU A 1 83 ? -22.510 -0.101 22.913 1.00 68.75 83 GLU A O 1
ATOM 616 N N . ARG A 1 84 ? -22.310 -0.631 20.735 1.00 67.75 84 ARG A N 1
ATOM 617 C CA . ARG A 1 84 ? -23.728 -0.392 20.416 1.00 67.75 84 ARG A CA 1
ATOM 618 C C . ARG A 1 84 ? -24.663 -1.235 21.275 1.00 67.75 84 ARG A C 1
ATOM 620 O O . ARG A 1 84 ? -25.619 -0.688 21.820 1.00 67.75 84 ARG A O 1
ATOM 627 N N . GLN A 1 85 ? -24.399 -2.534 21.438 1.00 65.81 85 GLN A N 1
ATOM 628 C CA . GLN A 1 85 ? -25.225 -3.380 22.308 1.00 65.81 85 GLN A CA 1
ATOM 629 C C . GLN A 1 85 ? -25.217 -2.888 23.760 1.00 65.81 85 GLN A C 1
ATOM 631 O O . GLN A 1 85 ? -26.268 -2.855 24.404 1.00 65.81 85 GLN A O 1
ATOM 636 N N . ARG A 1 86 ? -24.055 -2.450 24.259 1.00 64.12 86 ARG A N 1
ATOM 637 C CA . ARG A 1 86 ? -23.872 -2.006 25.645 1.00 64.12 86 ARG A CA 1
ATOM 638 C C . ARG A 1 86 ? -24.477 -0.632 25.923 1.00 64.12 86 ARG A C 1
ATOM 640 O O . ARG A 1 86 ? -25.091 -0.449 26.970 1.00 64.12 86 ARG A O 1
ATOM 647 N N . SER A 1 87 ? -24.354 0.317 24.998 1.00 60.53 87 SER A N 1
ATOM 648 C CA . SER A 1 87 ? -25.021 1.622 25.088 1.00 60.53 87 SER A CA 1
ATOM 649 C C . SER A 1 87 ? -26.540 1.472 25.043 1.00 60.53 87 SER A C 1
ATOM 651 O O . SER A 1 87 ? -27.236 2.167 25.779 1.00 60.53 87 SER A O 1
ATOM 653 N N . ARG A 1 88 ? -27.054 0.495 24.282 1.00 59.84 88 ARG A N 1
ATOM 654 C CA . ARG A 1 88 ? -28.484 0.156 24.249 1.00 59.84 88 ARG A CA 1
ATOM 655 C C . ARG A 1 88 ? -28.990 -0.454 25.565 1.00 59.84 88 ARG A C 1
ATOM 657 O O . ARG A 1 88 ? -30.146 -0.249 25.906 1.00 59.84 88 ARG A O 1
ATOM 664 N N . THR A 1 89 ? -28.136 -1.160 26.316 1.00 58.53 89 THR A N 1
ATOM 665 C CA . THR A 1 89 ? -28.480 -1.742 27.633 1.00 58.53 89 THR A CA 1
ATOM 666 C C . THR A 1 89 ? -28.221 -0.813 28.819 1.00 58.53 89 THR A C 1
ATOM 668 O O . THR A 1 89 ? -28.850 -0.987 29.857 1.00 58.53 89 THR A O 1
ATOM 671 N N . LYS A 1 90 ? -27.281 0.136 28.717 1.00 56.59 90 LYS A N 1
ATOM 672 C CA . LYS A 1 90 ? -26.847 0.970 29.856 1.00 56.59 90 LYS A CA 1
ATOM 673 C C . LYS A 1 90 ? -27.173 2.457 29.743 1.00 56.59 90 LYS A C 1
ATOM 675 O O . LYS A 1 90 ? -26.827 3.193 30.661 1.00 56.59 90 LYS A O 1
ATOM 680 N N . GLY A 1 91 ? -27.763 2.921 28.638 1.00 52.34 91 GLY A N 1
ATOM 681 C CA . GLY A 1 91 ? -28.040 4.350 28.426 1.00 52.34 91 GLY A CA 1
ATOM 682 C C . GLY A 1 91 ? -26.790 5.243 28.501 1.00 52.34 91 GLY A C 1
ATOM 683 O O . GLY A 1 91 ? -26.901 6.447 28.694 1.00 52.34 91 GLY A O 1
ATOM 684 N N . GLN A 1 92 ? -25.589 4.659 28.397 1.00 51.84 92 GLN A N 1
ATOM 685 C CA . GLN A 1 92 ? -24.317 5.353 28.575 1.00 51.84 92 GLN A CA 1
ATOM 686 C C . GLN A 1 92 ? -23.764 5.798 27.218 1.00 51.84 92 GLN A C 1
ATOM 688 O O . GLN A 1 92 ? -23.331 4.981 26.400 1.00 51.84 92 GLN A O 1
ATOM 693 N N . THR A 1 93 ? -23.748 7.113 27.013 1.00 52.16 93 THR A N 1
ATOM 694 C CA . THR A 1 93 ? -23.018 7.832 25.962 1.00 52.16 93 THR A CA 1
ATOM 695 C C . THR A 1 93 ? -21.543 7.946 26.359 1.00 52.16 93 THR A C 1
ATOM 697 O O . THR A 1 93 ? -21.095 8.970 26.868 1.00 52.16 93 THR A O 1
ATOM 700 N N . GLY A 1 94 ? -20.787 6.856 26.225 1.00 49.88 94 GLY A N 1
ATOM 701 C CA . GLY A 1 94 ? -19.359 6.825 26.546 1.00 49.88 94 GLY A CA 1
ATOM 702 C C . GLY A 1 94 ? -18.477 6.949 25.302 1.00 49.88 94 GLY A C 1
ATOM 703 O O . GLY A 1 94 ? -18.485 6.047 24.480 1.00 49.88 94 GLY A O 1
ATOM 704 N N . SER A 1 95 ? -17.688 8.031 25.226 1.00 51.91 95 SER A N 1
ATOM 705 C CA . SER A 1 95 ? -16.457 8.206 24.423 1.00 51.91 95 SER A CA 1
ATOM 706 C C . SER A 1 95 ? -16.521 7.840 22.920 1.00 51.91 95 SER A C 1
ATOM 708 O O . SER A 1 95 ? -16.059 6.782 22.494 1.00 51.91 95 SER A O 1
ATOM 710 N N . ASN A 1 96 ? -16.946 8.799 22.089 1.00 55.97 96 ASN A N 1
ATOM 711 C CA . ASN A 1 96 ? -16.974 8.701 20.618 1.00 55.97 96 ASN A CA 1
ATOM 712 C C . ASN A 1 96 ? -15.592 8.581 19.937 1.00 55.97 96 ASN A C 1
ATOM 714 O O . ASN A 1 96 ? -15.521 8.211 18.767 1.00 55.97 96 ASN A O 1
ATOM 718 N N . THR A 1 97 ? -14.491 8.909 20.616 1.00 56.41 97 THR A N 1
ATOM 719 C CA . THR A 1 97 ? -13.183 9.118 19.965 1.00 56.41 97 THR A CA 1
ATOM 720 C C . THR A 1 97 ? -12.503 7.817 19.529 1.00 56.41 97 THR A C 1
ATOM 722 O O . THR A 1 97 ? -11.995 7.733 18.413 1.00 56.41 97 THR A O 1
ATOM 725 N N . ALA A 1 98 ? -12.531 6.776 20.369 1.00 56.03 98 ALA A N 1
ATOM 726 C CA . ALA A 1 98 ? -11.980 5.460 20.023 1.00 56.03 98 ALA A CA 1
ATOM 727 C C . ALA A 1 98 ? -12.779 4.792 18.889 1.00 56.03 98 ALA A C 1
ATOM 729 O O . ALA A 1 98 ? -12.192 4.195 17.987 1.00 56.03 98 ALA A O 1
ATOM 730 N N . SER A 1 99 ? -14.105 4.974 18.886 1.00 61.81 99 SER A N 1
ATOM 731 C CA . SER A 1 99 ? -14.965 4.539 17.783 1.00 61.81 99 SER A CA 1
ATOM 732 C C . SER A 1 99 ? -14.659 5.297 16.488 1.00 61.81 99 SER A C 1
ATOM 734 O O . SER A 1 99 ? -14.734 4.693 15.425 1.00 61.81 99 SER A O 1
ATOM 736 N N . TRP A 1 100 ? -14.306 6.586 16.552 1.00 68.12 100 TRP A N 1
ATOM 737 C CA . TRP A 1 100 ? -13.950 7.384 15.372 1.00 68.12 100 TRP A CA 1
ATOM 738 C C . TRP A 1 100 ? -12.621 6.959 14.748 1.00 68.12 100 TRP A C 1
ATOM 740 O O . TRP A 1 100 ? -12.548 6.807 13.534 1.00 68.12 100 TRP A O 1
ATOM 750 N N . LEU A 1 101 ? -11.591 6.713 15.562 1.00 65.75 101 LEU A N 1
ATOM 751 C CA . LEU A 1 101 ? -10.301 6.192 15.092 1.00 65.75 101 LEU A CA 1
ATOM 752 C C . LEU A 1 101 ? -10.445 4.804 14.461 1.00 65.75 101 LEU A C 1
ATOM 754 O O . LEU A 1 101 ? -9.889 4.559 13.395 1.00 65.75 101 LEU A O 1
ATOM 758 N N . ALA A 1 102 ? -11.235 3.919 15.077 1.00 65.44 102 ALA A N 1
ATOM 759 C CA . ALA A 1 102 ? -11.541 2.615 14.499 1.00 65.44 102 ALA A CA 1
ATOM 760 C C . ALA A 1 102 ? -12.306 2.750 13.172 1.00 65.44 102 ALA A C 1
ATOM 762 O O . ALA A 1 102 ? -11.974 2.069 12.207 1.00 65.44 102 ALA A O 1
ATOM 763 N N . LEU A 1 103 ? -13.287 3.657 13.089 1.00 69.50 103 LEU A N 1
ATOM 764 C CA . LEU A 1 103 ? -14.039 3.912 11.857 1.00 69.50 103 LEU A CA 1
ATOM 765 C C . LEU A 1 103 ? -13.150 4.503 1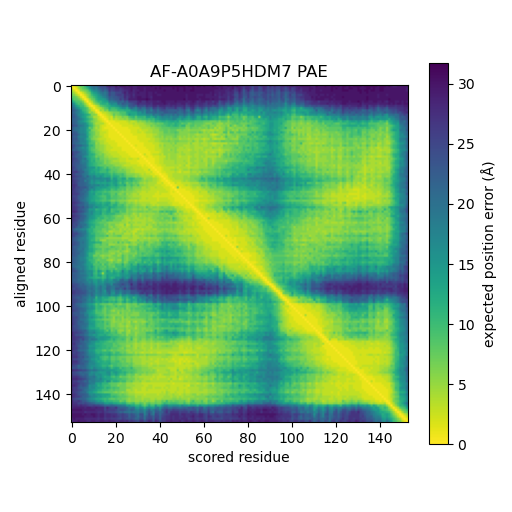0.752 1.00 69.50 103 LEU A C 1
ATOM 767 O O . LEU A 1 103 ? -13.256 4.094 9.600 1.00 69.50 103 LEU A O 1
ATOM 771 N N . ALA A 1 104 ? -12.253 5.428 11.099 1.00 70.94 104 ALA A N 1
ATOM 772 C CA . ALA A 1 104 ? -11.286 6.010 10.174 1.00 70.94 104 ALA A CA 1
ATOM 773 C C . ALA A 1 104 ? -10.279 4.961 9.683 1.00 70.94 104 ALA A C 1
ATOM 775 O O . ALA A 1 104 ? -9.999 4.903 8.490 1.00 70.94 104 ALA A O 1
ATOM 776 N N . GLY A 1 105 ? -9.798 4.082 10.569 1.00 68.06 105 GLY A N 1
ATOM 777 C CA . GLY A 1 105 ? -8.939 2.954 10.208 1.00 68.06 105 GLY A CA 1
ATOM 778 C C . GLY A 1 105 ? -9.632 1.950 9.289 1.00 68.06 105 GLY A C 1
ATOM 779 O O . GLY A 1 105 ? -9.041 1.499 8.308 1.00 68.06 105 GLY A O 1
ATOM 780 N N . VAL A 1 106 ? -10.907 1.654 9.550 1.00 68.25 106 VAL A N 1
ATOM 781 C CA . VAL A 1 106 ? -11.777 0.847 8.680 1.00 68.25 106 VAL A CA 1
ATOM 782 C C . VAL A 1 106 ? -11.942 1.508 7.310 1.00 68.25 106 VAL A C 1
ATOM 784 O O . VAL A 1 106 ? -11.711 0.856 6.296 1.00 68.25 106 VAL A O 1
ATOM 787 N N . ALA A 1 107 ? -12.291 2.796 7.264 1.00 72.56 107 ALA A N 1
ATOM 788 C CA . ALA A 1 107 ? -12.486 3.537 6.019 1.00 72.56 107 ALA A CA 1
ATOM 789 C C . ALA A 1 107 ? -11.196 3.614 5.189 1.00 72.56 107 ALA A C 1
ATOM 791 O O . ALA A 1 107 ? -11.220 3.321 3.995 1.00 72.56 107 ALA A O 1
ATOM 792 N N . PHE A 1 108 ? -10.066 3.925 5.835 1.00 72.56 108 PHE A N 1
ATOM 793 C CA . PHE A 1 108 ? -8.742 3.889 5.219 1.00 72.56 108 PHE A CA 1
ATOM 794 C C . PHE A 1 108 ? -8.449 2.507 4.641 1.00 72.56 108 PHE A C 1
ATOM 796 O O . PHE A 1 108 ? -8.076 2.402 3.482 1.00 72.56 108 PHE A O 1
ATOM 803 N N . THR A 1 109 ? -8.669 1.448 5.423 1.00 68.88 109 THR A N 1
ATOM 804 C CA . THR A 1 109 ? -8.421 0.070 4.992 1.00 68.88 109 THR A CA 1
ATOM 805 C C . THR A 1 109 ? -9.256 -0.279 3.760 1.00 68.88 109 THR A C 1
ATOM 807 O O . THR A 1 109 ? -8.711 -0.750 2.769 1.00 68.88 109 THR A O 1
ATOM 810 N N . VAL A 1 110 ? -10.563 -0.005 3.774 1.00 70.12 110 VAL A N 1
ATOM 811 C CA . VAL A 1 110 ? -11.447 -0.290 2.632 1.00 70.12 110 VAL A CA 1
ATOM 812 C C . VAL A 1 110 ? -11.008 0.475 1.385 1.00 70.12 110 VAL A C 1
ATOM 814 O O . VAL A 1 110 ? -10.888 -0.124 0.319 1.00 70.12 110 VAL A O 1
ATOM 817 N N . PHE A 1 111 ? -10.737 1.777 1.507 1.00 73.06 111 PHE A N 1
ATOM 818 C CA . PHE A 1 111 ? -10.312 2.588 0.369 1.00 73.06 111 PHE A CA 1
ATOM 819 C C . PHE A 1 111 ? -8.947 2.135 -0.155 1.00 73.06 111 PHE A C 1
ATOM 821 O O . PHE A 1 111 ? -8.804 1.877 -1.345 1.00 73.06 111 PHE A O 1
ATOM 828 N N . HIS A 1 112 ? -7.971 1.930 0.729 1.00 70.62 112 HIS A N 1
ATOM 829 C CA . HIS A 1 112 ? -6.631 1.478 0.365 1.00 70.62 112 HIS A CA 1
ATOM 830 C C . HIS A 1 112 ? -6.658 0.117 -0.350 1.00 70.62 112 HIS A C 1
ATOM 832 O O . HIS A 1 112 ? -6.006 -0.050 -1.378 1.00 70.62 112 HIS A O 1
ATOM 838 N N . PHE A 1 113 ? -7.480 -0.831 0.118 1.00 68.19 113 PHE A N 1
ATOM 839 C CA . PHE A 1 113 ? -7.602 -2.150 -0.510 1.00 68.19 113 PHE A CA 1
ATOM 840 C C . PHE A 1 113 ? -8.531 -2.216 -1.717 1.00 68.19 113 PHE A C 1
ATOM 842 O O . PHE A 1 113 ? -8.393 -3.144 -2.514 1.00 68.19 113 PHE A O 1
ATOM 849 N N . SER A 1 114 ? -9.424 -1.244 -1.921 1.00 71.00 114 SER A N 1
ATOM 850 C CA . SER A 1 114 ? -10.241 -1.200 -3.143 1.00 71.00 114 SER A CA 1
ATOM 851 C C . SER A 1 114 ? -9.401 -1.073 -4.421 1.00 71.00 114 SER A C 1
ATOM 853 O O . SER A 1 114 ? -9.817 -1.550 -5.475 1.00 71.00 114 SER A O 1
ATOM 855 N N . TYR A 1 115 ? -8.177 -0.547 -4.313 1.00 71.12 115 TYR A N 1
ATOM 856 C CA . TYR A 1 115 ? -7.215 -0.470 -5.413 1.00 71.12 115 TYR A CA 1
ATOM 857 C C . TYR A 1 115 ? -6.316 -1.706 -5.542 1.00 71.12 115 TYR A C 1
ATOM 859 O O . TYR A 1 115 ? -5.483 -1.755 -6.443 1.00 71.12 115 TYR A O 1
ATOM 867 N N . GLY A 1 116 ? -6.476 -2.729 -4.692 1.00 72.81 116 GLY A N 1
ATOM 868 C CA . GLY A 1 116 ? -5.582 -3.891 -4.645 1.00 72.81 116 GLY A CA 1
ATOM 869 C C . GLY A 1 116 ? -5.405 -4.580 -6.002 1.00 72.81 116 GLY A C 1
ATOM 870 O O . GLY A 1 116 ? -4.282 -4.868 -6.401 1.00 72.81 116 GLY A O 1
ATOM 871 N N . ASN A 1 117 ? -6.483 -4.753 -6.771 1.00 78.62 117 ASN A N 1
ATOM 872 C CA . ASN A 1 117 ? -6.401 -5.345 -8.112 1.00 78.62 117 ASN A CA 1
ATOM 873 C C . ASN A 1 117 ? -5.663 -4.447 -9.120 1.00 78.62 117 ASN A C 1
ATOM 875 O O . ASN A 1 117 ? -4.935 -4.957 -9.967 1.00 78.62 117 ASN A O 1
ATOM 879 N N . GLN A 1 118 ? -5.825 -3.122 -9.028 1.00 80.94 118 GLN A N 1
ATOM 880 C CA . GLN A 1 118 ? -5.115 -2.175 -9.897 1.00 80.94 118 GLN A CA 1
ATOM 881 C C . GLN A 1 118 ? -3.621 -2.159 -9.571 1.00 80.94 118 GLN A C 1
ATOM 883 O O . GLN A 1 118 ? -2.796 -2.256 -10.473 1.00 80.94 118 GLN A O 1
ATOM 888 N N . VAL A 1 119 ? -3.276 -2.140 -8.281 1.00 77.88 119 VAL A N 1
ATOM 889 C CA . VAL A 1 119 ? -1.898 -2.288 -7.797 1.00 77.88 119 VAL A CA 1
ATOM 890 C C . VAL A 1 119 ? -1.270 -3.573 -8.339 1.00 77.88 119 VAL A C 1
ATOM 892 O O . VAL A 1 119 ? -0.194 -3.520 -8.925 1.00 77.88 119 VAL A O 1
ATOM 895 N N . LEU A 1 120 ? -1.943 -4.719 -8.185 1.00 80.75 120 LEU A N 1
ATOM 896 C CA . LEU A 1 120 ? -1.433 -6.004 -8.671 1.00 80.75 120 LEU A CA 1
ATOM 897 C C . LEU A 1 120 ? -1.262 -6.009 -10.197 1.00 80.75 120 LEU A C 1
ATOM 899 O O . LEU A 1 120 ? -0.239 -6.472 -10.690 1.00 80.75 120 LEU A O 1
ATOM 903 N N . SER A 1 121 ? -2.201 -5.420 -10.944 1.00 85.44 121 SER A N 1
ATOM 904 C CA . SER A 1 121 ? -2.086 -5.294 -12.402 1.00 85.44 121 SER A CA 1
ATOM 905 C C . SER A 1 121 ? -0.900 -4.425 -12.828 1.00 85.44 121 SER A C 1
ATOM 907 O O . SER A 1 121 ? -0.202 -4.779 -13.777 1.00 85.44 121 SER A O 1
ATOM 909 N N . ILE A 1 122 ? -0.645 -3.311 -12.138 1.00 84.50 122 ILE A N 1
ATOM 910 C CA . ILE A 1 122 ? 0.534 -2.469 -12.370 1.00 84.50 122 ILE A CA 1
ATOM 911 C C . ILE A 1 122 ? 1.811 -3.282 -12.138 1.00 84.50 122 ILE A C 1
ATOM 913 O O . ILE A 1 122 ? 2.722 -3.242 -12.961 1.00 84.50 122 ILE A O 1
ATOM 917 N N . MET A 1 123 ? 1.864 -4.060 -11.055 1.00 82.81 123 MET A N 1
ATOM 918 C CA . MET A 1 123 ? 3.021 -4.901 -10.750 1.00 82.81 123 MET A CA 1
ATOM 919 C C . MET A 1 123 ? 3.277 -5.961 -11.813 1.00 82.81 123 MET A C 1
ATOM 921 O O . MET A 1 123 ? 4.429 -6.177 -12.186 1.00 82.81 123 MET A O 1
ATOM 925 N N . ASP A 1 124 ? 2.227 -6.632 -12.284 1.00 86.44 124 ASP A N 1
ATOM 926 C CA . ASP A 1 124 ? 2.360 -7.659 -13.314 1.00 86.44 124 ASP A CA 1
ATOM 927 C C . ASP A 1 124 ? 2.894 -7.052 -14.618 1.00 86.44 124 ASP A C 1
ATOM 929 O O . ASP A 1 124 ? 3.754 -7.658 -15.256 1.00 86.44 124 ASP A O 1
ATOM 933 N N . ARG A 1 125 ? 2.480 -5.822 -14.960 1.00 87.88 125 ARG A N 1
ATOM 934 C CA . ARG A 1 125 ? 3.023 -5.074 -16.105 1.00 87.88 125 ARG A CA 1
ATOM 935 C C . ARG A 1 125 ? 4.496 -4.706 -15.916 1.00 87.88 125 ARG A C 1
ATOM 937 O O . AR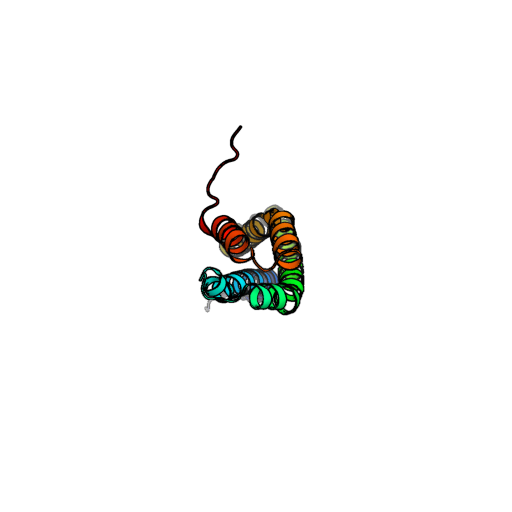G A 1 125 ? 5.297 -5.048 -16.775 1.00 87.88 125 ARG A O 1
ATOM 944 N N . ILE A 1 126 ? 4.875 -4.134 -14.769 1.00 86.75 126 ILE A N 1
ATOM 945 C CA . ILE A 1 126 ? 6.283 -3.816 -14.441 1.00 86.75 126 ILE A CA 1
ATOM 946 C C . ILE A 1 126 ? 7.164 -5.074 -14.480 1.00 86.75 126 ILE A C 1
ATOM 948 O O . ILE A 1 126 ? 8.315 -5.033 -14.901 1.00 86.75 126 ILE A O 1
ATOM 952 N N . ALA A 1 127 ? 6.644 -6.210 -14.012 1.00 84.75 127 ALA A N 1
ATOM 953 C CA . ALA A 1 127 ? 7.389 -7.462 -13.990 1.00 84.75 127 ALA A CA 1
ATOM 954 C C . ALA A 1 127 ? 7.496 -8.132 -15.369 1.00 84.75 127 ALA A C 1
ATOM 956 O O . ALA A 1 127 ? 8.427 -8.914 -15.572 1.00 84.75 127 ALA A O 1
ATOM 957 N N . ALA A 1 128 ? 6.535 -7.886 -16.263 1.00 87.62 128 ALA A N 1
ATOM 958 C CA . ALA A 1 128 ? 6.523 -8.403 -17.628 1.00 87.62 128 ALA A CA 1
ATOM 959 C C . ALA A 1 128 ? 7.369 -7.546 -18.580 1.00 87.62 128 ALA A C 1
ATOM 961 O O . ALA A 1 128 ? 8.010 -8.098 -19.471 1.00 87.62 128 ALA A O 1
ATOM 962 N N . ASP A 1 129 ? 7.393 -6.231 -18.363 1.00 88.88 129 ASP A N 1
ATOM 963 C CA . ASP A 1 129 ? 8.148 -5.262 -19.153 1.00 88.88 129 ASP A CA 1
ATOM 964 C C . ASP A 1 129 ? 8.801 -4.202 -18.241 1.00 88.88 129 ASP A C 1
ATOM 966 O O . ASP A 1 129 ? 8.229 -3.140 -17.982 1.00 88.88 129 ASP A O 1
ATOM 970 N N . PRO A 1 130 ? 10.000 -4.486 -17.698 1.00 86.00 130 PRO A N 1
ATOM 971 C CA . PRO A 1 130 ? 10.687 -3.564 -16.799 1.00 86.00 130 PRO A CA 1
ATOM 972 C C . PRO A 1 1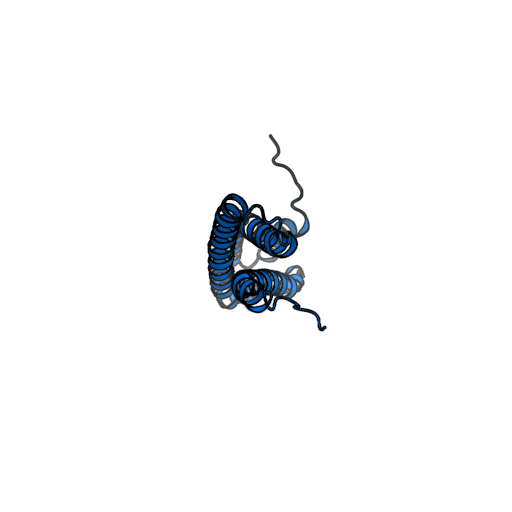30 ? 11.122 -2.254 -17.462 1.00 86.00 130 PRO A C 1
ATOM 974 O O . PRO A 1 130 ? 11.310 -1.269 -16.752 1.00 86.00 130 PRO A O 1
ATOM 977 N N . ASP A 1 131 ? 11.275 -2.214 -18.787 1.00 86.62 131 ASP A N 1
ATOM 978 C CA . ASP A 1 131 ? 11.733 -1.016 -19.502 1.00 86.62 131 ASP A CA 1
ATOM 979 C C . ASP A 1 131 ? 10.654 0.082 -19.544 1.00 86.62 131 ASP A C 1
ATOM 981 O O . ASP A 1 131 ? 10.969 1.258 -19.723 1.00 86.62 131 ASP A O 1
ATOM 985 N N . SER A 1 132 ? 9.386 -0.272 -19.303 1.00 85.50 132 SER A N 1
ATOM 986 C CA . SER A 1 132 ? 8.263 0.667 -19.165 1.00 85.50 132 SER A CA 1
ATOM 987 C C . SER A 1 132 ? 7.863 0.947 -17.706 1.00 85.50 132 SER A C 1
ATOM 989 O O . SER A 1 132 ? 6.837 1.589 -17.443 1.00 85.50 132 SER A O 1
ATOM 991 N N . ALA A 1 133 ? 8.676 0.520 -16.729 1.00 85.69 133 ALA A N 1
ATOM 992 C CA . ALA A 1 133 ? 8.325 0.552 -15.308 1.00 85.69 133 ALA A CA 1
ATOM 993 C C . ALA A 1 133 ? 7.961 1.947 -14.775 1.00 85.69 133 ALA A C 1
ATOM 995 O O . ALA A 1 133 ? 7.072 2.070 -13.937 1.00 85.69 133 ALA A O 1
ATOM 996 N N . GLN A 1 134 ? 8.595 3.007 -15.268 1.00 84.38 134 GLN A N 1
ATOM 997 C CA . GLN A 1 134 ? 8.416 4.380 -14.794 1.00 84.38 134 GLN A CA 1
ATOM 998 C C . GLN A 1 134 ? 7.034 4.927 -15.158 1.00 84.38 134 GLN A C 1
ATOM 1000 O O . GLN A 1 134 ? 6.403 5.597 -14.342 1.00 84.38 134 GLN A O 1
ATOM 1005 N N . GLY A 1 135 ? 6.512 4.585 -16.343 1.00 83.25 135 GLY A N 1
ATOM 1006 C CA . GLY A 1 135 ? 5.143 4.937 -16.730 1.00 83.25 135 GLY A CA 1
ATOM 1007 C C . GLY A 1 135 ? 4.110 4.274 -15.814 1.00 83.25 135 GLY A C 1
ATOM 1008 O O . GLY A 1 135 ? 3.156 4.909 -15.364 1.00 83.25 135 GLY A O 1
ATOM 1009 N N . HIS A 1 136 ? 4.355 3.015 -15.456 1.00 86.31 136 HIS A N 1
ATOM 1010 C CA . HIS A 1 136 ? 3.534 2.260 -14.513 1.00 86.31 136 HIS A CA 1
ATOM 1011 C C . HIS A 1 136 ? 3.686 2.740 -13.060 1.00 86.31 136 HIS A C 1
ATOM 1013 O O . HIS A 1 136 ? 2.714 2.749 -12.304 1.00 86.31 136 HIS A O 1
ATOM 1019 N N . MET A 1 137 ? 4.870 3.217 -12.671 1.00 83.56 137 MET A N 1
ATOM 1020 C CA . MET A 1 137 ? 5.087 3.869 -11.380 1.00 83.56 137 MET A CA 1
ATOM 1021 C C . MET A 1 137 ? 4.368 5.209 -11.282 1.00 83.56 137 MET A C 1
ATOM 1023 O O . MET A 1 137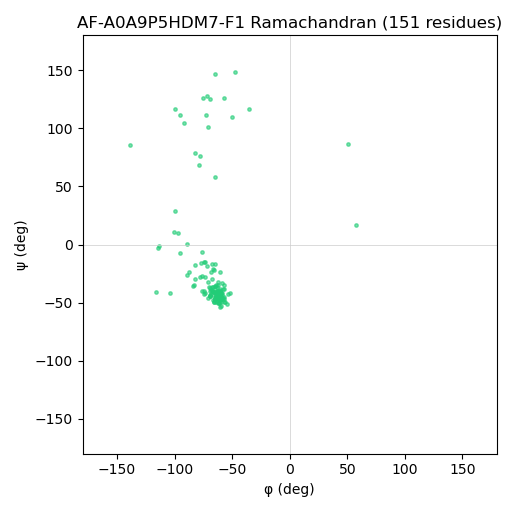 ? 3.768 5.496 -10.249 1.00 83.56 137 MET A O 1
ATOM 1027 N N . ALA A 1 138 ? 4.358 6.004 -12.352 1.00 81.56 138 ALA A N 1
ATOM 1028 C CA . ALA A 1 138 ? 3.589 7.241 -12.402 1.00 81.56 138 ALA A CA 1
ATOM 1029 C C . ALA A 1 138 ? 2.082 6.971 -12.242 1.00 81.56 138 ALA A C 1
ATOM 1031 O O . ALA A 1 138 ? 1.415 7.666 -11.477 1.00 81.56 138 ALA A O 1
ATOM 1032 N N . GLU A 1 139 ? 1.553 5.925 -12.889 1.00 83.44 139 GLU A N 1
ATOM 1033 C CA . GLU A 1 139 ? 0.169 5.463 -12.705 1.00 83.44 139 GLU A CA 1
ATOM 1034 C C . GLU A 1 139 ? -0.110 5.081 -11.242 1.00 83.44 139 GLU A C 1
ATOM 1036 O O . GLU A 1 139 ? -1.097 5.531 -10.653 1.00 83.44 139 GLU A O 1
ATOM 1041 N N . TRP A 1 140 ? 0.790 4.311 -10.625 1.00 81.25 140 TRP A N 1
ATOM 1042 C CA . TRP A 1 140 ? 0.674 3.891 -9.230 1.00 81.25 140 TRP A CA 1
ATOM 1043 C C . TRP A 1 140 ? 0.698 5.069 -8.250 1.00 81.25 140 TRP A C 1
ATOM 1045 O O . TRP A 1 140 ? -0.146 5.136 -7.356 1.00 81.25 140 TRP A O 1
ATOM 1055 N N . ILE A 1 141 ? 1.617 6.023 -8.427 1.00 78.94 141 ILE A N 1
ATOM 1056 C CA . ILE A 1 141 ? 1.706 7.233 -7.595 1.00 78.94 141 ILE A CA 1
ATOM 1057 C C . ILE A 1 141 ? 0.443 8.081 -7.774 1.00 78.94 141 ILE A C 1
ATOM 1059 O O . ILE A 1 141 ? -0.162 8.501 -6.789 1.00 78.94 141 ILE A O 1
ATOM 1063 N N . ASN A 1 142 ? -0.010 8.282 -9.013 1.00 78.12 142 ASN A N 1
ATOM 1064 C CA . ASN A 1 142 ? -1.203 9.072 -9.312 1.00 78.12 142 ASN A CA 1
ATOM 1065 C C . ASN A 1 142 ? -2.463 8.480 -8.654 1.00 78.12 142 ASN A C 1
ATOM 1067 O O . ASN A 1 142 ? -3.282 9.214 -8.103 1.00 78.12 142 ASN A O 1
ATOM 1071 N N . MET A 1 143 ? -2.583 7.150 -8.626 1.00 76.06 143 MET A N 1
ATOM 1072 C CA . MET A 1 143 ? -3.661 6.447 -7.925 1.00 76.06 143 MET A CA 1
ATOM 1073 C C . MET A 1 143 ? -3.647 6.692 -6.407 1.00 76.06 143 MET A C 1
ATOM 1075 O O . MET A 1 143 ? -4.713 6.780 -5.800 1.00 76.06 143 MET A O 1
ATOM 1079 N N . HIS A 1 144 ? -2.468 6.833 -5.794 1.00 73.69 144 HIS A N 1
ATOM 1080 C CA . HIS A 1 144 ? -2.325 7.061 -4.351 1.00 73.69 144 HIS A CA 1
ATOM 10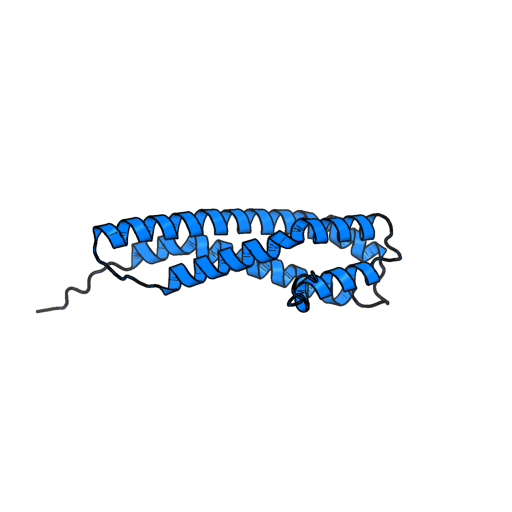81 C C . HIS A 1 144 ? -2.387 8.545 -3.942 1.00 73.69 144 HIS A C 1
ATOM 1083 O O . HIS A 1 144 ? -2.725 8.833 -2.796 1.00 73.69 144 HIS A O 1
ATOM 1089 N N . VAL A 1 145 ? -2.088 9.481 -4.852 1.00 67.31 145 VAL A N 1
ATOM 1090 C CA . VAL A 1 145 ? -2.022 10.932 -4.569 1.00 67.31 145 VAL A CA 1
ATOM 1091 C C . VAL A 1 145 ? -3.231 11.704 -5.095 1.00 67.31 145 VAL A C 1
ATOM 1093 O O . VAL A 1 145 ? -3.737 12.592 -4.411 1.00 67.31 145 VAL A O 1
ATOM 1096 N N . CYS A 1 146 ? -3.701 11.396 -6.306 1.00 58.78 146 CYS A N 1
ATOM 1097 C CA . CYS A 1 146 ? -4.597 12.272 -7.070 1.00 58.78 146 CYS A CA 1
ATOM 1098 C C . CYS A 1 146 ? -6.014 11.717 -7.277 1.00 58.78 146 CYS A C 1
ATOM 1100 O O . CYS A 1 146 ? -6.849 12.407 -7.872 1.00 58.78 146 CYS A O 1
ATOM 1102 N N . ASN A 1 147 ? -6.335 10.510 -6.797 1.00 49.75 147 ASN A N 1
ATOM 1103 C CA . ASN A 1 147 ? -7.686 9.952 -6.927 1.00 49.75 147 ASN A CA 1
ATOM 1104 C C . ASN A 1 147 ? -8.678 10.535 -5.901 1.00 49.75 147 ASN A C 1
ATOM 1106 O O . ASN A 1 147 ? -9.216 9.848 -5.038 1.00 49.75 147 ASN A O 1
ATOM 1110 N N . PHE A 1 148 ? -8.971 11.823 -6.098 1.00 40.44 148 PHE A N 1
ATOM 1111 C CA . PHE A 1 148 ? -10.295 12.437 -5.947 1.00 40.44 148 PHE A CA 1
ATOM 1112 C C . PHE A 1 148 ? -10.984 12.600 -7.320 1.00 40.44 148 PHE A C 1
ATOM 1114 O O . PHE A 1 148 ? -11.784 13.511 -7.519 1.00 40.44 148 PHE A O 1
ATOM 1121 N N . HIS A 1 149 ? -10.693 11.737 -8.300 1.00 39.50 149 HIS A N 1
ATOM 1122 C CA . HIS A 1 149 ? -11.437 11.732 -9.558 1.00 39.50 149 HIS A CA 1
ATOM 1123 C C . HIS A 1 149 ? -12.605 10.751 -9.474 1.00 39.50 149 HIS A C 1
ATOM 1125 O O . HIS A 1 149 ? -12.441 9.534 -9.504 1.00 39.50 149 HIS A O 1
ATOM 1131 N N . ALA A 1 150 ? -13.794 11.338 -9.328 1.00 31.69 150 ALA A N 1
ATOM 1132 C CA . ALA A 1 150 ? -15.086 10.686 -9.446 1.00 31.69 150 ALA A CA 1
ATOM 1133 C C . ALA A 1 150 ? -15.169 9.807 -10.712 1.00 31.69 150 ALA A C 1
ATOM 1135 O O . ALA A 1 150 ? -14.570 10.154 -11.737 1.00 31.69 150 ALA A O 1
ATOM 1136 N N . PRO A 1 151 ? -15.934 8.699 -10.675 1.00 33.34 151 PRO A N 1
ATOM 1137 C CA . PRO A 1 151 ? -16.185 7.896 -11.863 1.00 33.34 151 PRO A CA 1
ATOM 1138 C C . PRO A 1 151 ? -16.814 8.777 -12.946 1.00 33.34 151 PRO A C 1
ATOM 1140 O O . PRO A 1 151 ? -17.823 9.443 -12.709 1.00 33.34 151 PRO A O 1
ATOM 1143 N N . LYS A 1 152 ? -16.209 8.789 -14.136 1.00 38.19 152 LYS A N 1
ATOM 1144 C CA . LYS A 1 152 ? -16.872 9.313 -15.329 1.00 38.19 152 LYS A CA 1
ATOM 1145 C C . LYS A 1 152 ? -17.942 8.300 -15.739 1.00 38.19 152 LYS A C 1
ATOM 1147 O O . LYS A 1 152 ? -17.601 7.174 -16.099 1.00 38.19 152 LYS A O 1
ATOM 1152 N N . LEU A 1 153 ? -19.201 8.712 -15.580 1.00 34.62 153 LEU A N 1
ATOM 1153 C CA . LEU A 1 153 ? -20.363 8.166 -16.284 1.00 34.62 153 LEU A CA 1
ATOM 1154 C C . LEU A 1 153 ? -20.199 8.357 -17.796 1.00 34.62 153 LEU A C 1
ATOM 1156 O O . LEU A 1 153 ? -19.619 9.400 -18.184 1.00 34.62 153 LEU A O 1
#

Foldseek 3Di:
DDDPPPPPPPVVCVLLVQLLVLLCVLVVLVVVVLVVCPCLLDPPDQLVVVLVCCVPPVVVSVVSSLVSLVSLQVSLVVVVVVVVVVCVVPVDPPDCPSNVSSVVSNVCSCLVCVCVVVVVVLSVVSNVPSNCNSVSSVVVSCSVPPPPDDDDD